Protein AF-A0A8S0Q7B2-F1 (afdb_monomer)

Mean predicted aligned error: 5.15 Å

pLDDT: mean 86.99, std 8.3, range [63.94, 95.62]

Structure (mmCIF, N/CA/C/O backbone):
data_AF-A0A8S0Q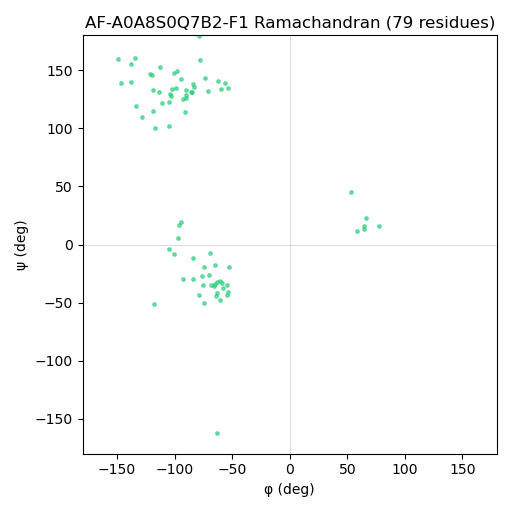7B2-F1
#
_entry.id   AF-A0A8S0Q7B2-F1
#
loop_
_atom_site.group_PDB
_atom_site.id
_atom_site.type_symbol
_atom_site.label_atom_id
_atom_site.label_alt_id
_atom_site.label_comp_id
_atom_site.label_asym_id
_atom_site.label_entity_id
_atom_site.label_seq_id
_atom_site.pdbx_PDB_ins_code
_atom_site.Cartn_x
_atom_site.Cartn_y
_atom_site.Cartn_z
_atom_site.occupancy
_atom_site.B_iso_or_equiv
_atom_site.auth_seq_id
_atom_site.auth_comp_id
_atom_site.auth_asym_id
_atom_site.auth_atom_id
_atom_site.pdbx_PDB_model_num
ATOM 1 N N . MET A 1 1 ? -10.033 -0.433 -5.784 1.00 63.94 1 MET A N 1
ATOM 2 C CA . MET A 1 1 ? -10.497 -1.730 -5.239 1.00 63.94 1 MET A CA 1
ATOM 3 C C . MET A 1 1 ? -11.613 -1.485 -4.235 1.00 63.94 1 MET A C 1
ATOM 5 O O . MET A 1 1 ? -11.374 -0.752 -3.281 1.00 63.94 1 MET A O 1
ATOM 9 N N . GLU A 1 2 ? -12.801 -2.055 -4.455 1.00 69.25 2 GLU A N 1
ATOM 10 C CA . GLU A 1 2 ? -13.920 -1.983 -3.504 1.00 69.25 2 GLU A CA 1
ATOM 11 C C . GLU A 1 2 ? -13.784 -3.053 -2.416 1.00 69.25 2 GLU A C 1
ATOM 13 O O . GLU A 1 2 ? -13.466 -4.212 -2.680 1.00 69.25 2 GLU A O 1
ATOM 18 N N . LEU A 1 3 ? -14.018 -2.648 -1.175 1.00 66.00 3 LEU A N 1
ATOM 19 C CA . LEU A 1 3 ? -14.128 -3.524 -0.022 1.00 66.00 3 LEU A CA 1
ATOM 20 C C . LEU A 1 3 ? -15.592 -3.998 0.029 1.00 66.00 3 LEU A C 1
ATOM 22 O O . LEU A 1 3 ? -16.497 -3.178 -0.106 1.00 66.00 3 LEU A O 1
ATOM 26 N N . GLY A 1 4 ? -15.836 -5.305 0.180 1.00 70.62 4 GLY A N 1
ATOM 27 C CA . GLY A 1 4 ? -17.192 -5.887 0.206 1.00 70.62 4 GLY A CA 1
ATOM 28 C C . GLY A 1 4 ? -18.069 -5.402 1.376 1.00 70.62 4 GLY A C 1
ATOM 29 O O . GLY A 1 4 ? -17.762 -4.415 2.034 1.00 70.62 4 GLY A O 1
ATOM 30 N N . GLU A 1 5 ? -19.151 -6.117 1.705 1.00 65.19 5 GLU A N 1
ATOM 31 C CA . GLU A 1 5 ? -20.199 -5.667 2.656 1.00 65.19 5 GLU A CA 1
ATOM 32 C C . GLU A 1 5 ? -19.700 -5.192 4.047 1.00 65.19 5 GLU A C 1
ATOM 34 O O . GLU A 1 5 ? -20.378 -4.414 4.716 1.00 65.19 5 GLU A O 1
ATOM 39 N N . ASN A 1 6 ? -18.483 -5.567 4.461 1.00 63.97 6 ASN A N 1
ATOM 40 C CA . ASN A 1 6 ? -17.836 -5.130 5.707 1.00 63.97 6 ASN A CA 1
ATOM 41 C C . ASN A 1 6 ? -16.863 -3.941 5.560 1.00 63.97 6 ASN A C 1
ATOM 43 O O . ASN A 1 6 ? -16.062 -3.672 6.455 1.00 63.97 6 ASN A O 1
ATOM 47 N N . ALA A 1 7 ? -16.927 -3.190 4.463 1.00 66.12 7 ALA A N 1
ATOM 48 C CA . ALA A 1 7 ? -16.021 -2.076 4.184 1.00 66.12 7 ALA A CA 1
ATOM 49 C C . ALA A 1 7 ? -15.944 -1.015 5.297 1.00 66.12 7 ALA A C 1
ATOM 51 O O . ALA A 1 7 ? -14.874 -0.481 5.582 1.00 66.12 7 ALA A O 1
ATOM 52 N N . LYS A 1 8 ? -17.066 -0.750 5.978 1.00 69.12 8 LYS A N 1
ATOM 53 C CA . LYS A 1 8 ? -17.144 0.248 7.059 1.00 69.12 8 LYS A CA 1
ATOM 54 C C . LYS A 1 8 ? -16.402 -0.165 8.332 1.00 69.12 8 LYS A C 1
ATOM 56 O O . LYS A 1 8 ? -16.012 0.701 9.110 1.00 69.12 8 LYS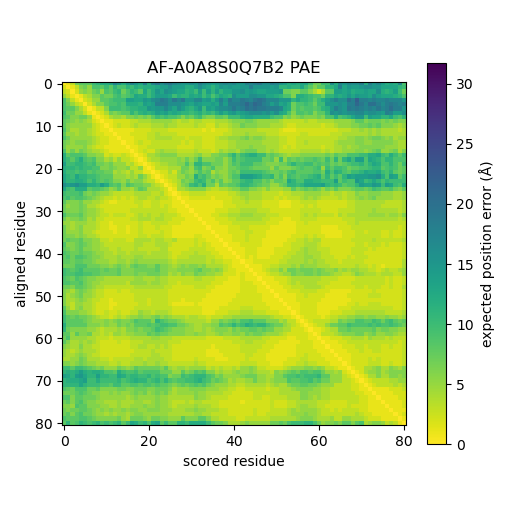 A O 1
ATOM 61 N N . SER A 1 9 ? -16.242 -1.466 8.572 1.00 80.50 9 SER A N 1
ATOM 62 C CA . SER A 1 9 ? -15.512 -2.004 9.728 1.00 80.50 9 SER A CA 1
ATOM 63 C C . SER A 1 9 ? -14.094 -2.446 9.373 1.00 80.50 9 SER A C 1
ATOM 65 O O . SER A 1 9 ? -13.311 -2.759 10.275 1.00 80.50 9 SER A O 1
ATOM 67 N N . PHE A 1 10 ? -13.752 -2.451 8.082 1.00 85.12 10 PHE A N 1
ATOM 68 C CA . PHE A 1 10 ? -12.424 -2.795 7.610 1.00 85.12 10 P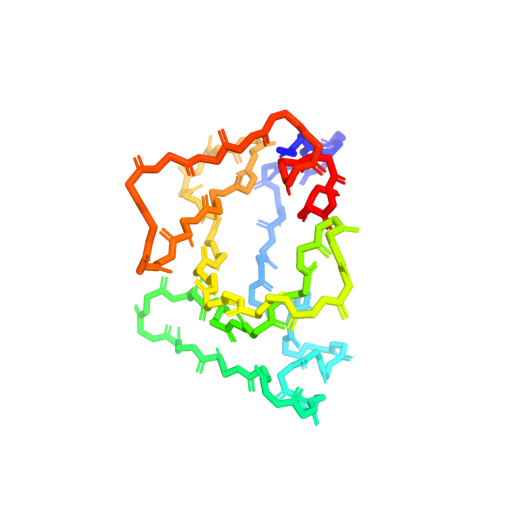HE A CA 1
ATOM 69 C C . PHE A 1 10 ? -11.376 -1.846 8.205 1.00 85.12 10 PHE A C 1
ATOM 71 O O . PHE A 1 10 ? -11.541 -0.627 8.230 1.00 85.12 10 PHE A O 1
ATOM 78 N N . LYS A 1 11 ? -10.282 -2.430 8.698 1.00 87.25 11 LYS A N 1
ATOM 79 C CA . LYS A 1 11 ? -9.109 -1.713 9.198 1.00 87.25 11 LYS A CA 1
ATOM 80 C C . LYS A 1 11 ? -7.882 -2.291 8.514 1.00 87.25 11 LYS A C 1
ATOM 82 O O . LYS A 1 11 ? -7.474 -3.408 8.833 1.00 87.25 11 LYS A O 1
ATOM 87 N N . LEU A 1 12 ? -7.273 -1.514 7.617 1.00 90.19 12 LEU A N 1
ATOM 88 C CA . LEU A 1 12 ? -6.065 -1.930 6.897 1.00 90.19 12 LEU A CA 1
ATOM 89 C C . LEU A 1 12 ? -4.953 -2.384 7.853 1.00 90.19 12 LEU A C 1
ATOM 91 O O . LEU A 1 12 ? -4.317 -3.403 7.623 1.00 90.19 12 LEU A O 1
ATOM 95 N N . GLU A 1 13 ? -4.779 -1.676 8.967 1.00 91.38 13 GLU A N 1
ATOM 96 C CA . GLU A 1 13 ? -3.818 -2.016 10.020 1.00 91.38 13 GLU A CA 1
ATOM 97 C C . GLU A 1 13 ? -4.000 -3.443 10.553 1.00 91.38 13 GLU A C 1
ATOM 99 O O . GLU A 1 13 ? -3.027 -4.173 10.706 1.00 91.38 13 GLU A O 1
ATOM 104 N N . THR A 1 14 ? -5.240 -3.879 10.785 1.00 88.44 14 THR A N 1
ATOM 105 C CA . THR A 1 14 ? -5.532 -5.244 11.241 1.00 88.44 14 THR A CA 1
ATOM 106 C C . THR A 1 14 ? -5.122 -6.263 10.181 1.00 88.44 14 THR A C 1
ATOM 108 O O . THR A 1 14 ? -4.473 -7.251 10.511 1.00 88.44 14 THR A O 1
ATOM 111 N N . ALA A 1 15 ? -5.434 -6.000 8.908 1.00 87.56 15 ALA A N 1
ATOM 112 C CA . ALA A 1 15 ? -5.048 -6.873 7.803 1.00 87.56 15 ALA A CA 1
ATOM 113 C C . ALA A 1 15 ? -3.518 -6.960 7.644 1.00 87.56 15 ALA A C 1
ATOM 115 O O . ALA A 1 15 ? -2.971 -8.043 7.452 1.00 87.56 15 ALA A O 1
ATOM 116 N N . VAL A 1 16 ? -2.813 -5.833 7.770 1.00 88.62 16 VAL A N 1
ATOM 117 C CA . VAL A 1 16 ? -1.358 -5.773 7.591 1.00 88.62 16 VAL A CA 1
ATOM 118 C C . VAL A 1 16 ? -0.620 -6.387 8.779 1.00 88.62 16 VAL A C 1
ATOM 120 O O . VAL A 1 16 ? 0.251 -7.237 8.583 1.00 88.62 16 VAL A O 1
ATOM 123 N N . CYS A 1 17 ? -0.963 -5.977 10.002 1.00 84.69 17 CYS A N 1
ATOM 124 C CA . CYS A 1 17 ? -0.238 -6.341 11.216 1.00 84.69 17 CYS A CA 1
ATOM 125 C C . CYS A 1 17 ? -0.575 -7.754 11.706 1.00 84.69 17 CYS A C 1
ATOM 127 O O . CYS A 1 17 ? 0.334 -8.507 12.046 1.00 84.69 17 CYS A O 1
ATOM 129 N N . ASN A 1 18 ? -1.849 -8.162 11.703 1.00 84.62 18 ASN A N 1
ATOM 130 C CA . ASN A 1 18 ? -2.217 -9.467 12.268 1.00 84.62 18 ASN A CA 1
ATOM 131 C C . ASN A 1 18 ? -1.848 -10.632 11.346 1.00 84.62 18 ASN A C 1
ATOM 133 O O . ASN A 1 18 ? -1.592 -11.731 11.829 1.00 84.62 18 ASN A O 1
ATOM 137 N N . HIS A 1 19 ? -1.797 -10.397 10.033 1.00 81.19 19 HIS A N 1
ATOM 138 C CA . HIS A 1 19 ? -1.423 -11.421 9.053 1.00 81.19 19 HIS A CA 1
ATOM 139 C C . HIS A 1 19 ? 0.049 -11.343 8.636 1.00 81.19 19 HIS A C 1
ATOM 141 O O . HIS A 1 19 ? 0.473 -12.067 7.739 1.00 81.19 19 HIS A O 1
ATOM 147 N N . GLY A 1 20 ? 0.841 -10.472 9.271 1.00 78.00 20 GLY A N 1
ATOM 148 C CA . GLY A 1 20 ? 2.277 -10.390 9.022 1.00 78.00 20 GLY A CA 1
ATOM 149 C C . GLY A 1 20 ? 2.650 -9.901 7.624 1.00 78.00 20 GLY A C 1
ATOM 150 O O . GLY A 1 20 ? 3.762 -10.157 7.171 1.00 78.00 20 GLY A O 1
ATOM 151 N N . VAL A 1 21 ? 1.763 -9.181 6.930 1.00 77.62 21 VAL A N 1
ATOM 152 C CA . VAL A 1 21 ? 2.031 -8.655 5.580 1.00 77.62 21 VAL A CA 1
ATOM 153 C C . VAL A 1 21 ? 3.262 -7.750 5.592 1.00 77.62 21 VAL A C 1
ATOM 155 O O . VAL A 1 21 ? 4.086 -7.814 4.684 1.00 77.62 21 VAL A O 1
ATOM 158 N N . PHE A 1 22 ? 3.445 -6.957 6.649 1.00 78.44 22 PHE A N 1
ATOM 159 C CA . PHE A 1 22 ? 4.635 -6.120 6.834 1.00 78.44 22 PHE A CA 1
ATOM 160 C C . PHE A 1 22 ? 5.938 -6.919 7.022 1.00 78.44 22 PHE A C 1
ATOM 162 O O . PHE A 1 22 ? 7.012 -6.348 6.881 1.00 78.44 22 PHE A O 1
ATOM 169 N N . MET A 1 23 ? 5.868 -8.214 7.352 1.00 79.88 23 MET A N 1
ATOM 170 C CA . MET A 1 23 ? 7.048 -9.072 7.523 1.00 79.88 23 MET A CA 1
ATOM 171 C C . MET A 1 23 ? 7.557 -9.651 6.198 1.00 79.88 23 MET A C 1
ATOM 173 O O . MET A 1 23 ? 8.655 -10.202 6.146 1.00 79.88 23 MET A O 1
ATOM 177 N N . MET A 1 24 ? 6.787 -9.533 5.113 1.00 81.31 24 MET A N 1
ATOM 178 C CA . MET A 1 24 ? 7.261 -9.898 3.780 1.00 81.31 24 MET A CA 1
ATOM 179 C C . MET A 1 24 ? 8.262 -8.857 3.261 1.00 81.31 24 MET A C 1
ATOM 181 O O . MET A 1 24 ? 8.118 -7.655 3.485 1.00 81.31 24 MET A O 1
ATOM 185 N N . ALA A 1 25 ? 9.289 -9.317 2.544 1.00 76.25 25 ALA A N 1
ATOM 186 C CA . ALA A 1 25 ? 10.343 -8.447 2.033 1.00 76.25 25 ALA A CA 1
ATOM 187 C C . ALA A 1 25 ? 9.782 -7.307 1.161 1.00 76.25 25 ALA A C 1
ATOM 189 O O . ALA A 1 25 ? 8.915 -7.522 0.316 1.00 76.25 25 ALA A O 1
ATOM 190 N N . ARG A 1 26 ? 10.342 -6.103 1.342 1.00 84.06 26 ARG A N 1
ATOM 191 C CA . ARG A 1 26 ? 9.942 -4.843 0.682 1.00 84.06 26 ARG A CA 1
ATOM 192 C C . ARG A 1 26 ? 8.536 -4.334 1.022 1.00 84.06 26 ARG A C 1
ATOM 194 O O . ARG A 1 26 ? 8.051 -3.454 0.317 1.00 84.06 26 ARG A O 1
ATOM 201 N N . ASN A 1 27 ? 7.915 -4.835 2.087 1.00 91.00 27 ASN A N 1
ATOM 202 C CA . ASN A 1 27 ? 6.742 -4.212 2.689 1.00 91.00 27 ASN A CA 1
ATOM 203 C C . ASN A 1 27 ? 7.184 -3.390 3.907 1.00 91.00 27 ASN A C 1
ATOM 205 O O . ASN A 1 27 ? 7.979 -3.848 4.723 1.00 91.00 27 ASN A O 1
ATOM 209 N N . TYR A 1 28 ? 6.670 -2.171 4.029 1.00 91.75 28 TYR A N 1
ATOM 210 C CA . TYR A 1 28 ? 6.936 -1.278 5.148 1.00 91.75 28 TYR A CA 1
ATOM 211 C C . TYR A 1 28 ? 5.622 -0.678 5.637 1.00 91.75 28 TYR A C 1
ATOM 213 O O . TYR A 1 28 ? 4.910 -0.009 4.892 1.00 91.75 28 TYR A O 1
ATOM 221 N N . TRP A 1 29 ? 5.281 -0.946 6.894 1.00 94.00 29 TRP A N 1
ATOM 222 C CA . TRP A 1 29 ? 4.106 -0.364 7.529 1.00 94.00 29 TRP A CA 1
ATOM 223 C C . TRP A 1 29 ? 4.481 0.952 8.212 1.00 94.00 29 TRP A C 1
ATOM 225 O O . TRP A 1 29 ? 5.415 0.979 9.011 1.00 94.00 29 TRP A O 1
ATOM 235 N N . ILE A 1 30 ? 3.736 2.021 7.921 1.00 93.88 30 ILE A N 1
ATOM 236 C CA . ILE A 1 30 ? 3.860 3.336 8.557 1.00 93.88 30 ILE A CA 1
ATOM 237 C C . ILE A 1 30 ? 2.689 3.509 9.533 1.00 93.88 30 ILE A C 1
ATOM 239 O O . ILE A 1 30 ? 1.579 3.835 9.100 1.00 93.88 30 ILE A O 1
ATOM 243 N N . PRO A 1 31 ? 2.898 3.334 10.853 1.00 91.75 31 PRO A N 1
ATOM 244 C CA . PRO A 1 31 ? 1.807 3.394 11.826 1.00 91.75 31 PRO A CA 1
ATOM 245 C C 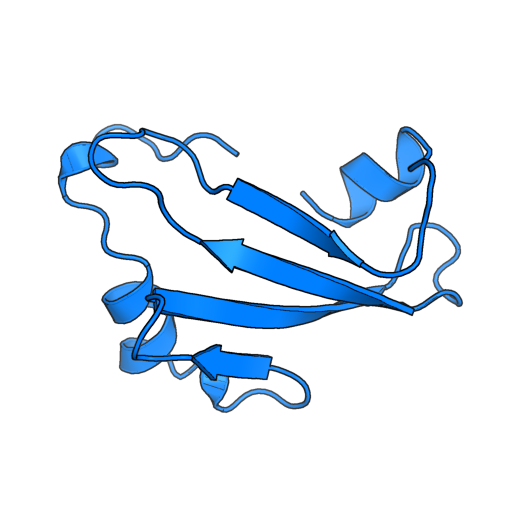. PRO A 1 31 ? 1.151 4.776 11.927 1.00 91.75 31 PRO A C 1
ATOM 247 O O . PRO A 1 31 ? -0.055 4.867 12.136 1.00 91.75 31 PRO A O 1
ATOM 250 N N . THR A 1 32 ? 1.926 5.854 11.759 1.00 93.38 32 THR A N 1
ATOM 251 C CA . THR A 1 32 ? 1.446 7.238 11.926 1.00 93.38 32 THR A CA 1
ATOM 252 C C . THR A 1 32 ? 0.410 7.637 10.879 1.00 93.38 32 THR A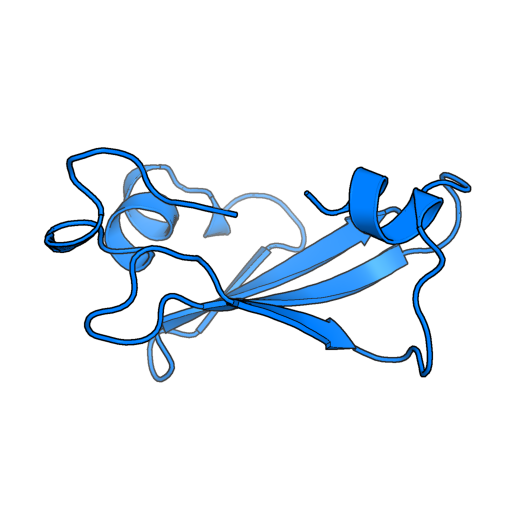 C 1
ATOM 254 O O . THR A 1 32 ? -0.539 8.345 11.204 1.00 93.38 32 THR A O 1
ATOM 257 N N . THR A 1 33 ? 0.559 7.160 9.643 1.00 92.94 33 THR A N 1
ATOM 258 C CA . THR A 1 33 ? -0.362 7.438 8.529 1.00 92.94 33 THR A CA 1
ATOM 259 C C . THR A 1 33 ? -1.267 6.255 8.190 1.00 92.94 33 THR A C 1
ATOM 261 O O . THR A 1 33 ? -2.136 6.384 7.331 1.00 92.94 33 THR A O 1
ATOM 264 N N . LYS A 1 34 ? -1.083 5.108 8.859 1.00 93.69 34 LYS A N 1
ATOM 265 C CA . LYS A 1 34 ? -1.751 3.833 8.553 1.00 93.69 34 LYS A CA 1
ATOM 266 C C . LYS A 1 34 ? -1.591 3.431 7.086 1.00 93.69 34 LYS A C 1
ATOM 268 O O . LYS A 1 34 ? -2.550 3.024 6.426 1.00 93.69 34 LYS A O 1
ATOM 273 N N . THR A 1 35 ? -0.364 3.556 6.590 1.00 95.31 35 THR A N 1
ATOM 274 C CA . THR A 1 35 ? -0.019 3.308 5.189 1.00 95.31 35 THR A CA 1
ATOM 275 C C . THR A 1 35 ? 0.894 2.100 5.080 1.00 95.31 35 THR A C 1
ATOM 277 O O . THR A 1 35 ? 1.918 2.020 5.758 1.00 95.31 35 THR A O 1
ATOM 280 N N . LEU A 1 36 ? 0.558 1.181 4.181 1.00 95.38 36 LEU A N 1
ATOM 281 C CA . LEU A 1 36 ? 1.470 0.140 3.732 1.00 95.38 36 LEU A CA 1
ATOM 282 C C . LEU A 1 36 ? 2.214 0.653 2.501 1.00 95.38 36 LEU A C 1
ATOM 284 O O . LEU A 1 36 ? 1.611 0.840 1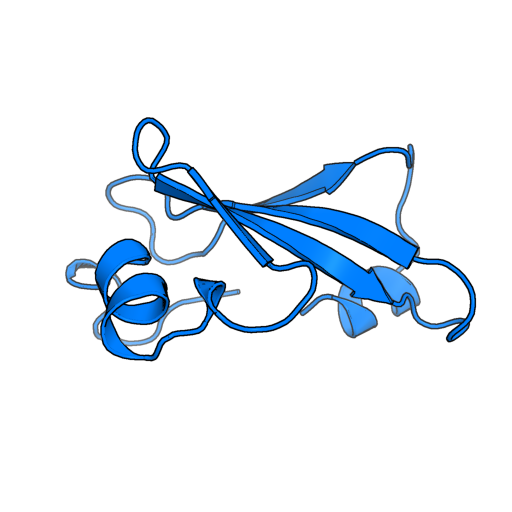.448 1.00 95.38 36 LEU A O 1
ATOM 288 N N . MET A 1 37 ? 3.521 0.847 2.618 1.00 95.38 37 MET A N 1
ATOM 289 C CA . MET A 1 37 ? 4.388 1.033 1.464 1.00 95.38 37 MET A CA 1
ATOM 290 C C . MET A 1 37 ? 4.901 -0.321 0.996 1.00 95.38 37 MET A C 1
ATOM 292 O O . MET A 1 37 ? 5.364 -1.124 1.808 1.00 95.38 37 MET A O 1
ATOM 296 N N . ARG A 1 38 ? 4.843 -0.587 -0.306 1.00 93.81 38 ARG A N 1
ATOM 297 C CA . ARG A 1 38 ? 5.444 -1.797 -0.867 1.00 93.81 38 ARG A CA 1
ATOM 298 C C . ARG A 1 38 ? 5.931 -1.616 -2.286 1.00 93.81 38 ARG A C 1
ATOM 300 O O . ARG A 1 38 ? 5.472 -0.731 -2.996 1.00 93.81 38 ARG A O 1
ATOM 307 N N . VAL A 1 39 ? 6.836 -2.491 -2.703 1.00 92.69 39 VAL A N 1
ATOM 308 C CA . VAL A 1 39 ? 7.261 -2.567 -4.102 1.00 92.69 39 VAL A CA 1
ATOM 309 C C . VAL A 1 39 ? 6.363 -3.548 -4.855 1.00 92.69 39 VAL A C 1
ATOM 311 O O . VAL A 1 39 ? 6.224 -4.699 -4.434 1.00 92.69 39 VAL A O 1
ATOM 314 N N . LEU A 1 40 ? 5.777 -3.097 -5.963 1.00 91.56 40 LEU A N 1
ATOM 315 C CA . LEU A 1 40 ? 5.032 -3.918 -6.919 1.00 91.56 40 LEU A CA 1
ATOM 316 C C . LEU A 1 40 ? 5.779 -3.979 -8.249 1.00 91.56 40 LEU A C 1
ATOM 318 O O . LEU A 1 40 ? 6.554 -3.085 -8.585 1.00 91.56 40 LEU A O 1
ATOM 322 N N . ARG A 1 41 ? 5.568 -5.065 -8.985 1.00 92.00 41 ARG A N 1
ATOM 323 C CA . ARG A 1 41 ? 6.134 -5.280 -10.315 1.00 92.00 41 ARG A CA 1
ATOM 324 C C . ARG A 1 41 ? 5.039 -5.007 -11.343 1.00 92.00 41 ARG A C 1
ATOM 326 O O . ARG A 1 41 ? 3.920 -5.466 -11.149 1.00 92.00 41 ARG A O 1
ATOM 333 N N . LEU A 1 42 ? 5.371 -4.247 -12.380 1.00 91.56 42 LEU A N 1
ATOM 334 C CA . LEU A 1 42 ? 4.442 -3.857 -13.439 1.00 91.56 42 LEU A CA 1
ATOM 335 C C . LEU A 1 42 ? 4.228 -4.981 -14.463 1.00 91.56 42 LEU A C 1
ATOM 337 O O . LEU A 1 42 ? 4.823 -6.060 -14.358 1.00 91.56 42 LEU A O 1
ATOM 341 N N . SER A 1 43 ? 3.380 -4.716 -15.461 1.00 93.69 43 SER A N 1
ATOM 342 C CA . SER A 1 43 ? 2.963 -5.694 -16.474 1.00 93.69 43 SER A CA 1
ATOM 343 C C . SER A 1 43 ? 4.128 -6.252 -17.302 1.00 93.69 43 SER A C 1
ATOM 345 O O . SER A 1 43 ? 4.140 -7.432 -17.655 1.00 93.69 43 SER A O 1
ATOM 347 N N . ASP A 1 44 ? 5.166 -5.444 -17.527 1.00 92.69 44 ASP A N 1
ATOM 348 C CA . ASP A 1 44 ? 6.398 -5.836 -18.222 1.00 92.69 44 ASP A CA 1
ATOM 349 C C . ASP A 1 44 ? 7.269 -6.834 -17.436 1.00 92.69 44 ASP A C 1
ATOM 351 O O . ASP A 1 44 ? 8.265 -7.342 -17.951 1.00 92.69 44 ASP A O 1
ATOM 355 N N . SER A 1 45 ? 6.910 -7.124 -16.182 1.00 88.69 45 SER A N 1
ATOM 356 C CA . SER A 1 45 ? 7.645 -7.993 -15.264 1.00 88.69 45 SER A CA 1
ATOM 357 C C . SER A 1 45 ? 9.091 -7.568 -14.966 1.00 88.69 45 SER A C 1
ATOM 359 O O . SER A 1 45 ? 9.846 -8.330 -14.353 1.00 88.69 45 SER A O 1
ATOM 361 N N . ILE A 1 46 ? 9.494 -6.362 -15.352 1.00 91.38 46 ILE A N 1
ATOM 362 C CA . ILE A 1 46 ? 10.856 -5.837 -15.200 1.00 91.38 46 ILE A CA 1
ATOM 363 C C . ILE A 1 46 ? 10.808 -4.611 -14.297 1.00 91.38 46 ILE A C 1
ATOM 365 O O . ILE A 1 46 ? 11.524 -4.551 -13.290 1.00 91.38 46 ILE A O 1
ATOM 369 N N . THR A 1 47 ? 9.926 -3.674 -14.622 1.00 91.25 47 THR A N 1
ATOM 370 C CA . THR A 1 47 ? 9.771 -2.416 -13.911 1.00 91.25 47 THR A CA 1
ATOM 371 C C . THR A 1 47 ? 9.135 -2.663 -12.549 1.00 91.25 47 THR A C 1
ATOM 373 O O . THR A 1 47 ? 8.162 -3.404 -12.396 1.00 91.25 47 THR A O 1
ATOM 376 N N . CYS A 1 48 ? 9.734 -2.065 -11.522 1.00 92.06 48 CYS A N 1
ATOM 377 C CA . CYS A 1 48 ? 9.254 -2.129 -10.151 1.00 92.06 48 CYS A CA 1
ATOM 378 C C . CYS A 1 48 ? 8.934 -0.716 -9.678 1.00 92.06 48 CYS A C 1
ATOM 380 O O . CYS A 1 48 ? 9.756 0.185 -9.832 1.00 92.06 48 CYS A O 1
ATOM 382 N N . VAL A 1 49 ? 7.774 -0.548 -9.055 1.00 92.75 49 VAL A N 1
ATOM 383 C CA . VAL A 1 49 ? 7.308 0.734 -8.527 1.00 92.75 49 VAL A CA 1
ATOM 384 C C . VAL A 1 49 ? 7.049 0.623 -7.039 1.00 92.75 49 VAL A C 1
ATOM 386 O O . VAL A 1 49 ? 6.633 -0.423 -6.538 1.00 92.75 49 VAL A O 1
ATOM 389 N N . THR A 1 50 ? 7.288 1.713 -6.324 1.00 94.81 50 THR A N 1
ATOM 390 C CA . THR A 1 50 ? 6.849 1.832 -4.936 1.00 94.81 50 THR A CA 1
ATOM 391 C C . THR A 1 50 ? 5.412 2.321 -4.938 1.00 94.81 50 THR A C 1
ATOM 393 O O . THR A 1 50 ? 5.099 3.310 -5.597 1.00 94.81 50 THR A O 1
ATOM 396 N N . VAL A 1 51 ? 4.553 1.656 -4.173 1.00 95.31 51 VAL A N 1
ATOM 397 C CA . VAL A 1 51 ? 3.170 2.075 -3.960 1.00 95.31 51 VAL A CA 1
ATOM 398 C C . VAL A 1 51 ? 2.905 2.345 -2.488 1.00 95.31 51 VAL A C 1
ATOM 400 O O . VAL A 1 51 ? 3.445 1.655 -1.620 1.00 95.31 51 VAL A O 1
ATOM 403 N N . SER A 1 52 ? 2.053 3.328 -2.217 1.00 95.62 52 SER A N 1
ATOM 404 C CA . SER A 1 52 ? 1.464 3.581 -0.903 1.00 95.62 52 SER A CA 1
ATOM 405 C C . SER A 1 52 ? 0.013 3.124 -0.912 1.00 95.62 52 SER A C 1
ATOM 407 O O . SER A 1 52 ? -0.781 3.604 -1.714 1.00 95.62 52 SER A O 1
ATOM 409 N N . ILE A 1 53 ? -0.337 2.216 -0.007 1.00 95.12 53 ILE A N 1
ATOM 410 C CA . ILE A 1 53 ? -1.692 1.690 0.157 1.00 95.12 53 ILE A CA 1
ATOM 411 C C . ILE A 1 53 ? -2.240 2.200 1.485 1.00 95.12 53 ILE A C 1
ATOM 413 O O . ILE A 1 53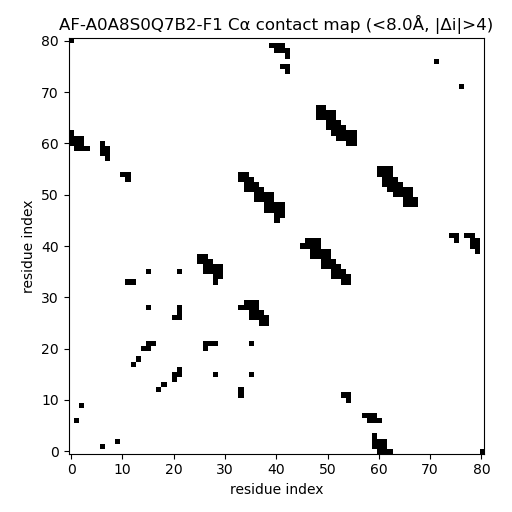 ? -1.658 1.944 2.543 1.00 95.12 53 ILE A O 1
ATOM 417 N N . SER A 1 54 ? -3.357 2.915 1.438 1.00 94.88 54 SER A N 1
ATOM 418 C CA . SER A 1 54 ? -4.047 3.434 2.617 1.00 94.88 54 SER A CA 1
ATOM 419 C C .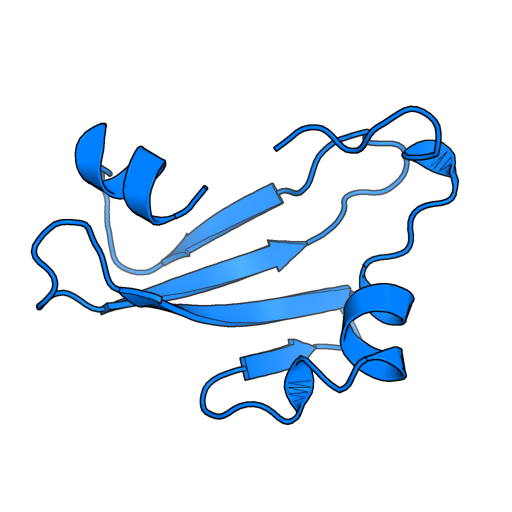 SER A 1 54 ? -5.550 3.177 2.525 1.00 94.88 54 SER A C 1
ATOM 421 O O . SER A 1 54 ? -6.105 2.900 1.459 1.00 94.88 54 SER A O 1
ATOM 423 N N . HIS A 1 55 ? -6.221 3.232 3.673 1.00 93.12 55 HIS A N 1
ATOM 424 C CA . HIS A 1 55 ? -7.677 3.159 3.752 1.00 93.12 55 HIS A CA 1
ATOM 425 C C . HIS A 1 55 ? -8.198 4.471 4.341 1.00 93.12 55 HIS A C 1
ATOM 427 O O . HIS A 1 55 ? -8.097 4.667 5.556 1.00 93.12 55 HIS A O 1
ATOM 433 N N . PRO A 1 56 ? -8.701 5.397 3.504 1.00 89.50 56 PRO A N 1
ATOM 434 C CA . PRO A 1 56 ? -9.269 6.643 3.993 1.00 89.50 56 PRO A CA 1
ATOM 435 C C . PRO A 1 56 ? -10.495 6.380 4.874 1.00 89.50 56 PRO A C 1
ATOM 437 O O . PRO A 1 56 ? -11.328 5.521 4.574 1.00 89.50 56 PRO A O 1
ATOM 440 N N . SER A 1 57 ? -10.630 7.146 5.957 1.00 84.06 57 SER A N 1
ATOM 441 C CA . SER A 1 57 ? -11.760 7.023 6.880 1.00 84.06 57 SER A CA 1
ATOM 442 C C . SER A 1 57 ? -13.100 7.125 6.143 1.00 84.06 57 SER A C 1
ATOM 444 O O . SER A 1 57 ? -13.307 8.038 5.345 1.00 84.06 57 SER A O 1
ATOM 446 N N . ASN A 1 58 ? -14.031 6.222 6.462 1.00 80.44 58 ASN A N 1
ATOM 447 C CA . ASN A 1 58 ? -15.390 6.157 5.904 1.00 80.44 58 ASN A CA 1
ATOM 448 C C . ASN A 1 58 ? -15.487 5.856 4.399 1.00 80.44 58 ASN A C 1
ATOM 450 O O . ASN A 1 58 ? -16.562 6.029 3.828 1.00 80.44 58 ASN A O 1
ATOM 454 N N . GLN A 1 59 ? -14.408 5.405 3.757 1.00 86.81 59 GLN A N 1
ATOM 455 C CA . GLN A 1 59 ? -14.454 4.971 2.363 1.00 86.81 59 GLN A CA 1
ATOM 456 C C . GLN A 1 59 ? -14.580 3.455 2.256 1.00 86.81 59 GLN A C 1
ATOM 458 O O . GLN A 1 59 ? -14.053 2.711 3.084 1.00 86.81 59 GLN A O 1
ATOM 463 N N . ASN A 1 60 ? -15.241 2.999 1.193 1.00 88.38 60 ASN A N 1
ATOM 464 C CA . ASN A 1 60 ? -15.360 1.577 0.884 1.00 88.38 60 ASN A CA 1
ATOM 465 C C . ASN A 1 60 ? -14.287 1.093 -0.096 1.00 88.38 60 ASN A C 1
ATOM 467 O O . ASN A 1 60 ? -14.454 0.063 -0.736 1.00 88.38 60 ASN A O 1
ATOM 471 N N . PHE A 1 61 ? -13.192 1.832 -0.239 1.00 89.00 61 PHE A N 1
ATOM 472 C CA . PHE A 1 61 ? -12.115 1.488 -1.152 1.00 89.00 61 PHE A CA 1
ATOM 473 C C . PHE A 1 61 ? -10.750 1.719 -0.517 1.00 89.00 61 PHE A C 1
ATOM 475 O O . PHE A 1 61 ? -10.588 2.546 0.383 1.00 89.00 61 PHE A O 1
ATOM 482 N N . LEU A 1 62 ? -9.760 0.986 -1.020 1.00 91.31 62 LEU A N 1
ATOM 483 C CA . LEU A 1 62 ? -8.354 1.275 -0.766 1.00 91.31 62 LEU A CA 1
ATOM 484 C C . LEU A 1 62 ? -7.860 2.330 -1.749 1.00 91.31 62 LEU A C 1
ATOM 486 O O . LEU A 1 62 ? -8.161 2.264 -2.944 1.00 91.31 62 LEU A O 1
ATOM 490 N N . GLN A 1 63 ? -7.079 3.271 -1.237 1.00 93.12 63 GLN A N 1
ATOM 491 C CA . GLN A 1 63 ? -6.336 4.226 -2.042 1.00 93.12 63 GLN A CA 1
ATOM 492 C C . GLN A 1 63 ? -4.940 3.657 -2.291 1.00 93.12 63 GLN A C 1
ATOM 494 O O . GLN A 1 63 ? -4.241 3.290 -1.345 1.00 93.12 63 GLN A O 1
ATOM 499 N N . VAL A 1 64 ? -4.562 3.5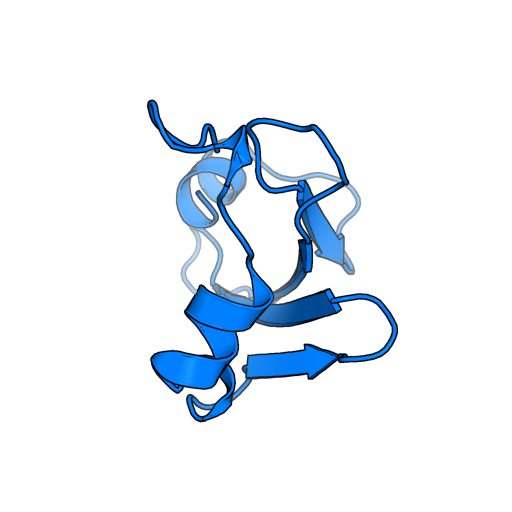67 -3.565 1.00 93.56 64 VAL A N 1
ATOM 500 C CA . VAL A 1 64 ? -3.241 3.118 -4.008 1.00 93.56 64 VAL A CA 1
ATOM 501 C C . VAL A 1 64 ? -2.596 4.265 -4.770 1.00 93.56 64 VAL A C 1
ATOM 503 O O . VAL A 1 64 ? -3.085 4.670 -5.819 1.00 93.56 64 VAL A O 1
ATOM 506 N N . GLU A 1 65 ? -1.512 4.802 -4.226 1.00 94.12 65 GLU A N 1
ATOM 507 C CA . GLU A 1 65 ? -0.701 5.831 -4.874 1.00 94.12 65 GLU A CA 1
ATOM 508 C C . GLU A 1 65 ? 0.573 5.198 -5.416 1.00 94.12 65 GLU A C 1
ATOM 510 O O . GLU A 1 65 ? 1.277 4.503 -4.681 1.00 94.12 65 GLU A O 1
ATOM 515 N N . VAL A 1 66 ? 0.878 5.449 -6.686 1.00 94.19 66 VAL A N 1
ATOM 516 C CA . VAL A 1 66 ? 2.075 4.931 -7.354 1.00 94.19 66 VAL A CA 1
ATOM 517 C C . VAL A 1 66 ? 3.110 6.043 -7.462 1.00 94.19 66 VAL A C 1
ATOM 519 O O . VAL A 1 66 ? 2.810 7.132 -7.943 1.00 94.19 66 VAL A O 1
ATOM 522 N N . HIS A 1 67 ? 4.332 5.773 -7.006 1.00 93.25 67 HIS A N 1
ATOM 523 C CA . HIS A 1 67 ? 5.408 6.764 -6.950 1.00 93.25 67 HIS A CA 1
ATOM 524 C C . HIS A 1 67 ? 6.387 6.606 -8.111 1.00 93.25 67 HIS A C 1
ATOM 526 O O . HIS A 1 67 ? 6.692 5.491 -8.531 1.00 93.25 67 HIS A O 1
ATOM 532 N N . GLY A 1 68 ? 6.947 7.729 -8.568 1.00 87.62 68 GLY A N 1
ATOM 533 C CA . GLY A 1 68 ? 8.020 7.743 -9.568 1.00 87.62 68 GLY A CA 1
ATOM 534 C C . GLY A 1 68 ? 7.560 7.513 -11.009 1.00 87.62 68 GLY A C 1
ATOM 535 O O . GLY A 1 68 ? 8.397 7.224 -11.859 1.00 87.62 68 GLY A O 1
ATOM 536 N N . MET A 1 69 ? 6.259 7.640 -11.285 1.00 85.62 69 MET A N 1
ATOM 537 C CA . MET A 1 69 ? 5.700 7.575 -12.635 1.00 85.62 69 MET A CA 1
ATOM 538 C C . MET A 1 69 ? 4.634 8.647 -12.838 1.00 85.62 69 MET A C 1
ATOM 540 O O . MET A 1 69 ? 3.804 8.867 -11.961 1.00 85.62 69 MET A O 1
ATOM 544 N N . ASP A 1 70 ? 4.633 9.269 -14.017 1.00 83.75 70 ASP A N 1
ATOM 545 C CA . ASP A 1 70 ? 3.663 10.315 -14.366 1.00 83.75 70 ASP A CA 1
ATOM 546 C C . ASP A 1 70 ? 2.338 9.743 -14.887 1.00 83.75 70 ASP A C 1
ATOM 548 O O . ASP A 1 70 ? 1.286 10.369 -14.754 1.00 83.75 70 ASP A O 1
ATOM 552 N N . LYS A 1 71 ? 2.386 8.567 -15.525 1.00 86.19 71 LYS A N 1
ATOM 553 C CA . LYS A 1 71 ? 1.221 7.879 -16.093 1.00 86.19 71 LYS A CA 1
ATOM 554 C C . LYS A 1 71 ? 1.387 6.372 -15.984 1.00 86.19 71 LYS A C 1
ATOM 556 O O . LYS A 1 71 ? 2.463 5.849 -16.258 1.00 86.19 71 LYS A O 1
ATOM 561 N N . LEU A 1 72 ? 0.297 5.699 -15.639 1.00 87.62 72 LEU A N 1
ATOM 562 C CA . LEU A 1 72 ? 0.165 4.250 -15.729 1.00 87.62 72 LEU A CA 1
ATOM 563 C C . LEU A 1 72 ? -0.489 3.889 -17.062 1.00 87.62 72 LEU A C 1
ATOM 565 O O . LEU A 1 72 ? -1.370 4.604 -17.545 1.00 87.62 72 LEU A O 1
ATOM 569 N N . SER A 1 73 ? -0.042 2.794 -17.673 1.00 91.12 73 SER A N 1
ATOM 570 C CA . SER A 1 73 ? -0.816 2.154 -18.734 1.00 91.12 73 SER A CA 1
ATOM 571 C C . SER A 1 73 ? -1.956 1.339 -18.114 1.00 91.12 73 SER A C 1
ATOM 573 O O . SER A 1 73 ? -1.860 0.921 -16.962 1.00 91.12 73 SER A O 1
ATOM 575 N N . SER A 1 74 ? -3.007 1.039 -18.880 1.00 92.06 74 SER A N 1
ATOM 576 C CA . SER A 1 74 ? -4.094 0.170 -18.398 1.00 92.06 74 SER A CA 1
ATOM 577 C C . SER A 1 74 ? -3.590 -1.217 -17.982 1.00 92.06 74 SER A C 1
ATOM 579 O O . SER A 1 74 ? -4.082 -1.795 -17.024 1.00 92.06 74 SER A O 1
ATOM 581 N N . GLN A 1 75 ? -2.556 -1.727 -18.658 1.00 92.12 75 GLN A N 1
ATOM 582 C CA . GLN A 1 75 ? -1.940 -3.016 -18.328 1.00 92.12 75 GLN A CA 1
ATOM 583 C C . GLN A 1 75 ? -1.205 -2.967 -16.982 1.00 92.12 75 GLN A C 1
ATOM 585 O O . GLN A 1 75 ? -1.196 -3.949 -16.244 1.00 92.12 75 GLN A O 1
ATOM 590 N N . ASP A 1 76 ? -0.591 -1.829 -16.654 1.00 91.44 76 ASP A N 1
ATOM 591 C CA . ASP A 1 76 ? 0.087 -1.629 -15.373 1.00 91.44 76 ASP A CA 1
ATOM 592 C C . ASP A 1 76 ? -0.901 -1.408 -14.230 1.00 91.44 76 ASP A C 1
ATOM 594 O O . ASP A 1 76 ? -0.651 -1.877 -13.122 1.00 91.44 76 ASP A O 1
ATOM 598 N N . GLU A 1 77 ? -2.029 -0.742 -14.492 1.00 90.12 77 GLU A N 1
ATOM 599 C CA . GLU A 1 77 ? -3.136 -0.644 -13.534 1.00 90.12 77 GLU A CA 1
ATOM 600 C C . GLU A 1 77 ? -3.676 -2.036 -13.187 1.00 90.12 77 GLU A C 1
ATOM 602 O O . GLU A 1 77 ? -3.769 -2.373 -12.007 1.00 90.12 77 GLU A O 1
ATOM 607 N N . ASP A 1 78 ? -3.926 -2.874 -14.197 1.00 88.75 78 ASP A N 1
ATOM 608 C CA . ASP A 1 78 ? -4.384 -4.255 -14.007 1.00 88.75 78 ASP A CA 1
ATOM 609 C C . ASP A 1 78 ? -3.358 -5.121 -13.259 1.00 88.75 78 ASP A C 1
ATOM 611 O O . ASP A 1 78 ? -3.734 -6.015 -12.508 1.00 88.75 78 ASP A O 1
ATOM 615 N N . ALA A 1 79 ? -2.057 -4.865 -13.431 1.00 87.50 79 ALA A N 1
ATOM 616 C CA . ALA A 1 79 ? -1.002 -5.582 -12.709 1.00 87.50 79 ALA A CA 1
ATOM 617 C C . ALA A 1 79 ? -0.879 -5.166 -11.227 1.00 87.50 79 ALA A C 1
ATOM 619 O O . ALA A 1 79 ? -0.265 -5.885 -10.433 1.00 87.50 79 ALA A O 1
ATOM 620 N N . ILE A 1 80 ? -1.414 -3.998 -10.856 1.00 86.25 80 ILE A N 1
ATOM 621 C CA . ILE A 1 80 ? -1.380 -3.453 -9.490 1.00 86.25 80 ILE A CA 1
ATOM 622 C C . ILE A 1 80 ? -2.630 -3.846 -8.682 1.00 86.25 80 ILE A C 1
ATOM 624 O O . ILE A 1 80 ? -2.536 -3.937 -7.451 1.00 86.25 80 ILE A O 1
ATOM 628 N N . LEU A 1 81 ? -3.776 -4.034 -9.348 1.00 77.25 81 LEU A N 1
ATOM 629 C CA . LEU A 1 81 ? -5.087 -4.336 -8.748 1.00 77.25 81 LEU A CA 1
ATOM 630 C C . LEU A 1 81 ? -5.280 -5.821 -8.407 1.00 77.25 81 LEU A C 1
ATOM 632 O O . LEU A 1 81 ? -5.970 -6.063 -7.387 1.00 77.25 81 LEU A O 1
#

Radius of gyration: 13.19 Å; Cα contacts (8 Å, |Δi|>4): 123; chains: 1; bounding box: 31×22×31 Å

Foldseek 3Di:
DFAPPCLLVDQLCCVCPVVVVCVPPQWHADPVQRWIWGWFAFLVNPDIWIWIWHRDHPDRDIDIDTPDDPDDDPRRVVSVD

Organism: NCBI:txid158383

Solvent-accessible surface area (backbone atoms only — not comparable to full-atom values): 4857 Å² total; per-residue (Å²): 98,79,46,64,99,58,24,85,75,62,50,64,63,56,60,34,62,76,70,45,50,45,74,41,88,68,32,45,71,40,79,93,77,55,29,41,35,32,68,46,56,36,64,83,72,71,54,71,36,48,31,42,38,34,62,56,89,94,42,47,39,55,47,75,47,70,52,97,60,95,73,78,53,73,61,36,50,63,51,73,108

Sequence (81 aa):
MELGENAKSFKLETAVCNHGVFMMARNYWIPTTKTLMRVLRLSDSITCVTVSISHPSNQNFLQVEVHGMDKLSSQDEDAIL

Nearest PDB structures (foldseek):
  8aaf-assembly1_e  TM=5.830E-01  e=3.265E-01  Saccharomyces cerevisiae
  8dqu-assembly1_F  TM=4.062E-01  e=6.429E-01  Severe acute respiratory syndrome coronavirus 2
  1xki-assembly1_A  TM=4.898E-01  e=4.079E+00  Homo sapiens
  5i0p-assembly2_B  TM=4.426E-01  e=4.079E+00  Burkholderia ambifaria MC40-6
  7ajt-assembly1_UQ  TM=5.046E-01  e=8.542E+00  Saccharomyces cerevisiae S288C

Secondary structure (DSSP, 8-state):
-B--TTTTT--HHHHHHHTTGGGSTTEEEETTTTEEEEEEE-TTSS-EEEEEEE--TT-SB-EEEEES-S---HHHHHHH-